Protein AF-A0A1L5KNJ1-F1 (afdb_monomer_lite)

Secondary struct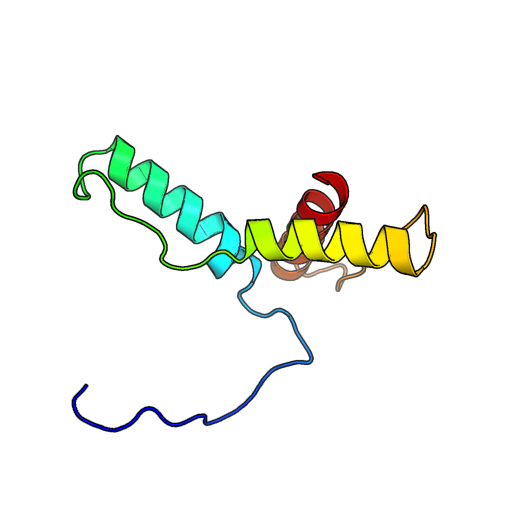ure (DSSP, 8-state):
--SPP-------SS-TTHHIIIIIHHHHHHHHHHTT-S-TT---S--HHHHHHHHHHHHHHHH--S-------TT-HHHHHHHHHHHHHHH--

pLDDT: mean 94.43, std 3.96, range [72.62, 98.44]

Sequence (93 aa):
GTGEPKLLENNADTPTSLYEAAFFQWIWLEDQLNAGNLPEGSDQFNSLQEKLIDRFVELREQYGFQLLHLTCCRDTVEDRGTIQYLQDCAISG

Radius of gyration: 16.45 Å; chains: 1; bounding box: 36×34×44 Å

Foldseek 3Di:
DPDDDDDPDDPPPDCPCLCVLAPVVVVVVVVCVVVVVDDPPDDSPDDSLVVLLVVLVVVCVVPVDPDDDDDDDPPDPVVVSVSVSSVVSNVVD

Structure (mmCIF, N/CA/C/O backbone):
data_AF-A0A1L5KNJ1-F1
#
_entry.id   AF-A0A1L5KNJ1-F1
#
loop_
_atom_site.group_PDB
_atom_site.id
_atom_site.type_symbol
_atom_site.label_atom_id
_atom_site.label_alt_id
_atom_site.label_comp_id
_atom_site.label_asym_id
_atom_site.label_entity_id
_atom_site.label_seq_id
_atom_site.pdbx_PDB_ins_code
_atom_site.Cartn_x
_atom_site.Cartn_y
_atom_site.Cartn_z
_atom_site.occupancy
_atom_site.B_iso_or_equiv
_atom_site.auth_seq_id
_atom_site.auth_comp_id
_atom_site.auth_asym_id
_atom_site.auth_atom_id
_atom_site.pdbx_PDB_model_num
ATOM 1 N N . GLY A 1 1 ? -6.832 -9.052 23.835 1.00 72.62 1 GLY A N 1
ATOM 2 C CA . GLY A 1 1 ? -6.432 -10.458 24.054 1.00 72.62 1 GLY A CA 1
ATOM 3 C C . GLY A 1 1 ? -5.323 -10.495 25.084 1.00 72.62 1 GLY A C 1
ATOM 4 O O . GLY A 1 1 ? -4.611 -9.510 25.188 1.00 72.62 1 GLY A O 1
ATOM 5 N N . THR A 1 2 ? -5.204 -11.568 25.864 1.00 91.12 2 THR A N 1
ATOM 6 C CA . THR A 1 2 ? -4.191 -11.708 26.936 1.00 91.12 2 THR A CA 1
ATOM 7 C C . THR A 1 2 ? -3.075 -12.704 26.605 1.00 91.12 2 THR A C 1
ATOM 9 O O . THR A 1 2 ? -2.191 -12.913 27.425 1.00 91.12 2 THR A O 1
ATOM 12 N N . GLY A 1 3 ? -3.129 -13.353 25.439 1.00 92.75 3 GLY A N 1
ATOM 13 C CA . GLY A 1 3 ? -2.105 -14.294 24.987 1.00 92.75 3 GLY A CA 1
ATOM 14 C C . GLY A 1 3 ? -1.083 -13.640 24.062 1.00 92.75 3 GLY A C 1
ATOM 15 O O . GLY A 1 3 ? -1.388 -12.642 23.409 1.00 92.75 3 GLY A O 1
ATOM 16 N N . GLU A 1 4 ? 0.099 -14.248 23.984 1.00 95.12 4 GLU A N 1
ATOM 17 C CA . GLU A 1 4 ? 1.161 -13.848 23.058 1.00 95.12 4 GLU A CA 1
ATOM 18 C C . GLU A 1 4 ? 0.682 -13.893 21.594 1.00 95.12 4 GLU A C 1
ATOM 20 O O . GLU A 1 4 ? -0.007 -14.849 21.205 1.00 95.12 4 GLU A O 1
ATOM 25 N N . PRO A 1 5 ? 1.053 -12.901 20.763 1.00 93.25 5 PRO A N 1
ATOM 26 C CA . PRO A 1 5 ? 0.751 -12.920 19.338 1.00 93.25 5 PRO A CA 1
ATOM 27 C C . PRO A 1 5 ? 1.433 -14.117 18.663 1.00 93.25 5 PRO A C 1
ATOM 29 O O . PRO A 1 5 ? 2.588 -14.439 18.940 1.00 93.25 5 PRO A O 1
ATOM 32 N N . LYS A 1 6 ? 0.714 -14.786 17.757 1.00 95.31 6 LYS A N 1
ATOM 33 C CA . LYS A 1 6 ? 1.224 -15.924 16.982 1.00 95.31 6 LYS A CA 1
ATOM 34 C C . LYS A 1 6 ? 1.099 -15.630 15.495 1.00 95.31 6 LYS A C 1
ATOM 36 O O . LYS A 1 6 ? 0.013 -15.299 15.030 1.00 95.31 6 LYS A O 1
ATOM 41 N N . LEU A 1 7 ? 2.196 -15.793 14.760 1.00 94.94 7 LEU A N 1
ATOM 42 C CA . LEU A 1 7 ? 2.200 -15.752 13.301 1.00 94.94 7 LEU A CA 1
ATOM 43 C C . LEU A 1 7 ? 1.716 -17.104 12.769 1.00 94.94 7 LEU A C 1
ATOM 45 O O . LEU A 1 7 ? 2.331 -18.129 13.060 1.00 94.94 7 LEU A O 1
ATOM 49 N N . LEU A 1 8 ? 0.607 -17.106 12.032 1.00 94.88 8 LEU A N 1
ATOM 50 C CA . LEU A 1 8 ? 0.030 -18.327 11.461 1.00 94.88 8 LEU A CA 1
ATOM 51 C C . LEU A 1 8 ? 0.540 -18.574 10.039 1.00 94.88 8 LEU A C 1
ATOM 53 O O . LEU A 1 8 ? 0.896 -19.698 9.699 1.00 94.88 8 LEU A O 1
ATOM 57 N N . GLU A 1 9 ? 0.622 -17.513 9.241 1.00 95.56 9 GLU A N 1
ATOM 58 C CA . GLU A 1 9 ? 1.070 -17.539 7.851 1.00 95.56 9 GLU A CA 1
ATOM 59 C C . GLU A 1 9 ? 1.679 -16.189 7.452 1.00 95.56 9 GLU A C 1
ATOM 61 O O . GLU A 1 9 ? 1.456 -15.175 8.115 1.00 95.56 9 GLU A O 1
ATOM 66 N N . ASN A 1 10 ? 2.460 -16.187 6.370 1.00 93.44 10 ASN A N 1
ATOM 67 C CA . ASN A 1 10 ? 2.995 -14.983 5.741 1.00 93.44 10 ASN A CA 1
ATOM 68 C C . ASN A 1 10 ? 2.654 -15.006 4.246 1.00 93.44 10 ASN A C 1
ATOM 70 O O . ASN A 1 10 ? 3.329 -15.679 3.467 1.00 93.44 10 ASN A O 1
ATOM 74 N N . ASN A 1 11 ? 1.610 -14.277 3.858 1.00 92.44 11 ASN A N 1
ATOM 75 C CA . ASN A 1 11 ? 1.140 -14.200 2.476 1.00 92.44 11 ASN A CA 1
ATOM 76 C C . ASN A 1 11 ? 1.941 -13.150 1.695 1.00 92.44 11 ASN A C 1
ATOM 78 O O . ASN A 1 11 ? 1.489 -12.026 1.504 1.00 92.44 11 ASN A O 1
ATOM 82 N N . ALA A 1 12 ? 3.149 -13.513 1.265 1.00 91.00 12 ALA A N 1
ATOM 83 C CA . ALA A 1 12 ? 4.050 -12.604 0.552 1.00 91.00 12 ALA A CA 1
ATOM 84 C C . ALA A 1 12 ? 3.801 -12.531 -0.970 1.00 91.00 12 ALA A C 1
ATOM 86 O O . ALA A 1 12 ? 4.335 -11.642 -1.628 1.00 91.00 12 ALA A O 1
ATOM 87 N N . ASP A 1 13 ? 3.009 -13.452 -1.528 1.00 88.38 13 ASP A N 1
ATOM 88 C CA . ASP A 1 13 ? 2.859 -13.613 -2.983 1.00 88.38 13 ASP A CA 1
ATOM 89 C C . ASP A 1 13 ? 1.809 -12.686 -3.606 1.00 88.38 13 ASP A C 1
ATOM 91 O O . ASP A 1 13 ? 1.866 -12.397 -4.801 1.00 88.38 13 ASP A O 1
ATOM 95 N N . THR A 1 14 ? 0.828 -12.231 -2.823 1.00 82.81 14 THR A N 1
ATOM 96 C CA . THR A 1 14 ? -0.266 -11.387 -3.321 1.00 82.81 14 THR A CA 1
ATOM 97 C C . THR A 1 14 ? -0.518 -10.214 -2.376 1.00 82.81 14 THR A C 1
ATOM 99 O O . THR A 1 14 ? -0.551 -10.409 -1.160 1.00 82.81 14 THR A O 1
ATOM 102 N N . PRO A 1 15 ? -0.734 -8.991 -2.894 1.00 85.69 15 PRO A N 1
ATOM 103 C CA . PRO A 1 15 ? -1.007 -7.807 -2.081 1.00 85.69 15 PRO A CA 1
ATOM 104 C C . PRO A 1 15 ? -2.484 -7.744 -1.650 1.00 85.69 15 PRO A C 1
ATOM 106 O O . PRO A 1 15 ? -3.149 -6.723 -1.827 1.00 85.69 15 PRO A O 1
ATOM 109 N N . THR A 1 16 ? -3.018 -8.846 -1.121 1.00 85.12 16 THR A N 1
ATOM 110 C CA . THR A 1 16 ? -4.422 -8.926 -0.688 1.00 85.12 16 THR A CA 1
ATOM 111 C C . THR A 1 16 ? -4.696 -7.866 0.385 1.00 85.12 16 THR A C 1
ATOM 113 O O . THR A 1 16 ? -3.897 -7.699 1.307 1.00 85.12 16 THR A O 1
ATOM 116 N N . SER A 1 17 ? -5.816 -7.148 0.269 1.00 90.44 17 SER A N 1
ATOM 117 C CA . SER A 1 17 ? -6.241 -6.074 1.184 1.00 90.44 17 SER A CA 1
ATOM 118 C C . SER A 1 17 ? -5.349 -4.822 1.225 1.00 90.44 17 S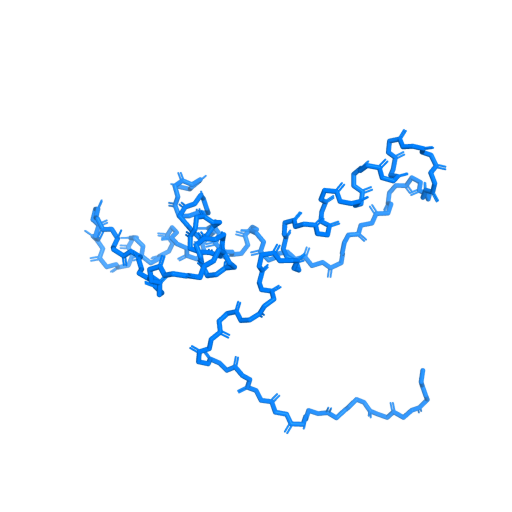ER A C 1
ATOM 120 O O . SER A 1 17 ? -5.520 -3.979 2.111 1.00 90.44 17 SER A O 1
ATOM 122 N N . LEU A 1 18 ? -4.366 -4.682 0.324 1.00 94.00 18 LEU A N 1
ATOM 123 C CA . LEU A 1 18 ? -3.418 -3.564 0.371 1.00 94.00 18 LEU 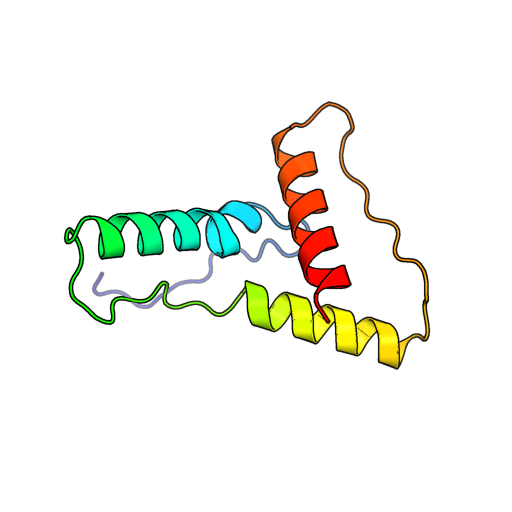A CA 1
ATOM 124 C C . LEU A 1 18 ? -4.111 -2.211 0.177 1.00 94.00 18 LEU A C 1
ATOM 126 O O . LEU A 1 18 ? -3.864 -1.276 0.935 1.00 94.00 18 LEU A O 1
ATOM 130 N N . TYR A 1 19 ? -4.975 -2.117 -0.833 1.00 93.25 19 TYR A N 1
ATOM 131 C CA . TYR A 1 19 ? -5.714 -0.893 -1.136 1.00 93.25 19 TYR A CA 1
ATOM 132 C C . TYR A 1 19 ? -6.628 -0.496 0.031 1.00 93.25 19 TYR A C 1
ATOM 134 O O . TYR A 1 19 ? -6.673 0.666 0.442 1.00 93.25 19 TYR A O 1
ATOM 142 N N . GLU A 1 20 ? -7.310 -1.479 0.609 1.00 94.25 20 GLU A N 1
ATOM 143 C CA . GLU A 1 20 ? -8.207 -1.314 1.740 1.00 94.25 20 GLU A CA 1
ATOM 144 C C . GLU A 1 20 ? -7.459 -0.782 2.962 1.00 94.25 20 GLU A C 1
ATOM 146 O O . GLU A 1 20 ? -7.902 0.179 3.592 1.00 94.25 20 GLU A O 1
ATOM 151 N N . ALA A 1 21 ? -6.320 -1.401 3.280 1.00 94.75 21 ALA A N 1
ATOM 152 C CA . ALA A 1 21 ? -5.539 -1.098 4.470 1.00 94.75 21 ALA A CA 1
ATOM 153 C C . ALA A 1 21 ? -4.746 0.205 4.366 1.00 94.75 21 ALA A C 1
ATOM 155 O O . ALA A 1 21 ? -4.510 0.837 5.390 1.00 94.75 21 ALA A O 1
ATOM 156 N N . ALA A 1 22 ? -4.311 0.593 3.166 1.00 95.00 22 ALA A N 1
ATOM 157 C CA . ALA A 1 22 ? -3.481 1.775 2.978 1.00 95.00 22 ALA A CA 1
ATOM 158 C C . ALA A 1 22 ? -4.310 3.027 2.666 1.00 95.00 22 ALA A C 1
ATOM 160 O O . ALA A 1 22 ? -4.070 4.069 3.262 1.00 95.00 22 ALA A O 1
ATOM 161 N N . PHE A 1 23 ? -5.312 2.927 1.787 1.00 93.44 23 PHE A N 1
ATOM 162 C CA . PHE A 1 23 ? -6.014 4.099 1.255 1.00 93.44 23 PHE A CA 1
ATOM 163 C C . PHE A 1 23 ? -7.482 4.180 1.676 1.00 93.44 23 PHE A C 1
ATOM 165 O O . PHE A 1 23 ? -7.942 5.220 2.141 1.00 93.44 23 PHE A O 1
ATOM 172 N N . PHE A 1 24 ? -8.245 3.092 1.555 1.00 93.81 24 PHE A N 1
ATOM 173 C CA . PHE A 1 24 ? -9.676 3.151 1.876 1.00 93.81 24 PHE A CA 1
ATOM 174 C C . PHE A 1 24 ? -9.925 3.433 3.367 1.00 93.81 24 PHE A C 1
ATOM 176 O O . PHE A 1 24 ? -10.780 4.244 3.716 1.00 93.81 24 PHE A O 1
ATOM 183 N N . GLN A 1 25 ? -9.147 2.804 4.251 1.00 96.19 25 GLN A N 1
ATOM 184 C CA . GLN A 1 25 ? -9.179 3.091 5.687 1.00 96.19 25 GLN A CA 1
ATOM 185 C C . GLN A 1 25 ? -8.779 4.536 6.017 1.00 96.19 25 GLN A C 1
ATOM 187 O O . GLN A 1 25 ? -9.359 5.109 6.937 1.00 96.19 25 GLN A O 1
ATOM 192 N N . TRP A 1 26 ? -7.852 5.132 5.258 1.00 95.88 26 TRP A N 1
ATOM 193 C CA . TRP A 1 26 ? -7.488 6.545 5.397 1.00 95.88 26 TRP A CA 1
ATOM 194 C C . TRP A 1 26 ? -8.673 7.457 5.069 1.00 95.88 26 TRP A C 1
ATOM 196 O O . TRP A 1 26 ? -9.020 8.324 5.863 1.00 95.88 26 TRP A O 1
ATOM 206 N N . ILE A 1 27 ? -9.356 7.218 3.941 1.00 95.94 27 ILE A N 1
ATOM 207 C CA . ILE A 1 27 ? -10.560 7.984 3.572 1.00 95.94 27 ILE A CA 1
ATOM 208 C C . ILE A 1 27 ? -11.610 7.892 4.677 1.00 95.94 27 ILE A C 1
ATOM 210 O O . ILE A 1 27 ? -12.167 8.904 5.088 1.00 95.94 27 ILE A O 1
ATOM 214 N N . TRP A 1 28 ? -11.860 6.685 5.190 1.00 97.62 28 TRP A N 1
ATOM 215 C CA . TRP A 1 28 ? -12.802 6.504 6.289 1.00 97.62 28 TRP A CA 1
ATOM 216 C C . TRP A 1 28 ? -12.389 7.287 7.544 1.00 97.62 28 TRP A C 1
ATOM 218 O O . TRP A 1 28 ? -13.243 7.898 8.183 1.00 97.62 28 TRP A O 1
ATOM 228 N N . LEU A 1 29 ? -11.101 7.276 7.902 1.00 97.75 29 LEU A N 1
ATOM 229 C CA . LEU A 1 29 ? -10.576 8.023 9.046 1.00 97.75 29 LEU A CA 1
ATOM 230 C C . LEU A 1 29 ? -10.822 9.526 8.873 1.00 97.75 29 LEU A C 1
ATOM 232 O O . LEU A 1 29 ? -11.389 10.153 9.768 1.00 97.75 29 LEU A O 1
ATOM 236 N N . GLU A 1 30 ? -10.455 10.071 7.714 1.00 97.38 30 GLU A N 1
ATOM 237 C CA . GLU A 1 30 ? -10.644 11.481 7.368 1.00 97.38 30 GLU A CA 1
ATOM 238 C C . GLU A 1 30 ? -12.126 11.872 7.393 1.00 97.38 30 GLU A C 1
ATOM 240 O O . GLU A 1 30 ? -12.500 12.866 8.017 1.00 97.38 30 GLU A O 1
ATOM 245 N N . ASP A 1 31 ? -13.002 11.068 6.785 1.00 98.19 31 ASP A N 1
ATOM 246 C CA . ASP A 1 31 ? -14.448 11.306 6.784 1.00 98.19 31 ASP A CA 1
ATOM 247 C C . ASP A 1 31 ? -15.017 11.332 8.209 1.00 98.19 31 ASP A C 1
ATOM 249 O O . ASP A 1 31 ? -15.862 12.168 8.539 1.00 98.19 31 ASP A O 1
ATOM 253 N N . GLN A 1 32 ? -14.537 10.448 9.084 1.00 98.31 32 GLN A N 1
ATOM 254 C CA . GLN A 1 32 ? -15.017 10.353 10.461 1.00 98.31 32 GLN A CA 1
ATOM 255 C C . GLN A 1 32 ? -14.462 11.447 11.373 1.00 98.31 32 GLN A C 1
ATOM 257 O O . GLN A 1 32 ? -15.179 11.907 12.268 1.00 98.31 32 GLN A O 1
ATOM 262 N N . LEU A 1 33 ? -13.227 11.894 11.141 1.00 97.81 33 LEU A N 1
ATOM 263 C CA . LEU A 1 33 ? -12.672 13.090 11.772 1.00 97.81 33 LEU A CA 1
ATOM 264 C C . LEU A 1 33 ? -13.470 14.331 11.358 1.00 97.81 33 LEU A C 1
ATOM 266 O O . LEU A 1 33 ? -13.930 15.082 12.219 1.00 97.81 33 LEU A O 1
ATOM 270 N N . ASN A 1 34 ? -13.731 14.494 10.059 1.00 96.94 34 ASN A N 1
ATOM 271 C CA . ASN A 1 34 ? -14.512 15.607 9.515 1.00 96.94 34 ASN A CA 1
ATO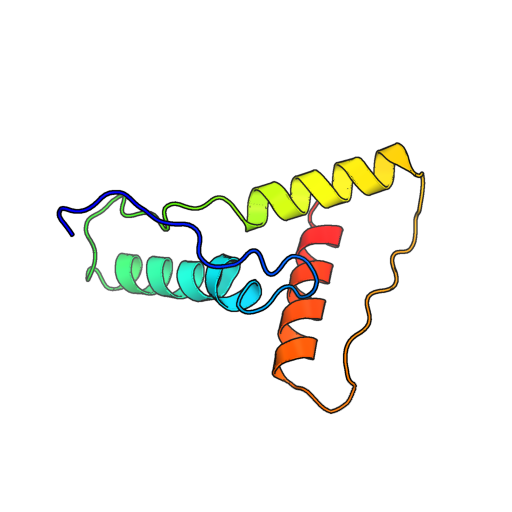M 272 C C . ASN A 1 34 ? -15.966 15.611 10.014 1.00 96.94 34 ASN A C 1
ATOM 274 O O . ASN A 1 34 ? -16.544 16.675 10.243 1.00 96.94 34 ASN A O 1
ATOM 278 N N . ALA A 1 35 ? -16.555 14.433 10.227 1.00 97.81 35 ALA A N 1
ATOM 279 C CA . ALA A 1 35 ? -17.883 14.287 10.816 1.00 97.81 35 ALA A CA 1
ATOM 280 C C . ALA A 1 35 ? -17.916 14.511 12.343 1.00 97.81 35 ALA A C 1
ATOM 282 O O . ALA A 1 35 ? -19.001 14.541 12.925 1.00 97.81 35 ALA A O 1
ATOM 283 N N . GLY A 1 36 ? -16.761 14.653 13.004 1.00 97.62 36 GLY A N 1
ATOM 284 C CA . GLY A 1 36 ? -16.659 14.793 14.460 1.00 97.62 36 GLY A CA 1
ATOM 285 C C . GLY A 1 36 ? -16.947 13.501 15.235 1.00 97.62 36 GLY A C 1
ATOM 286 O O . GLY A 1 36 ? -17.242 13.552 16.428 1.00 97.62 36 GLY A O 1
ATOM 287 N N . ASN A 1 37 ? -16.881 12.344 14.569 1.00 98.12 37 ASN A N 1
ATOM 288 C CA . ASN A 1 37 ? -17.148 11.033 15.167 1.00 98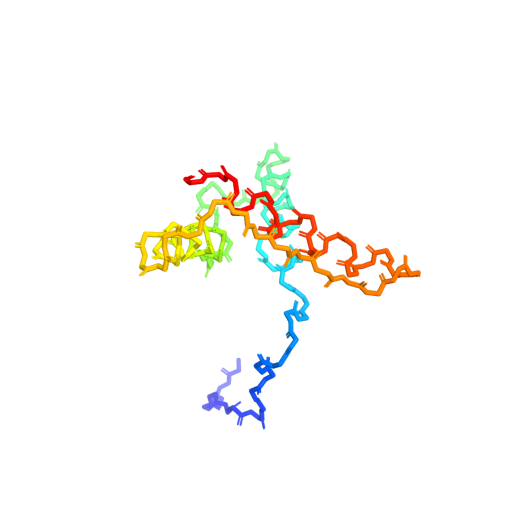.12 37 ASN A CA 1
ATOM 289 C C . ASN A 1 37 ? -15.919 10.430 15.862 1.00 98.12 37 ASN A C 1
ATOM 291 O O . ASN A 1 37 ? -16.056 9.467 16.620 1.00 98.12 37 ASN A O 1
ATOM 295 N N . LEU A 1 38 ? -14.727 10.973 15.606 1.00 97.75 38 LEU A N 1
ATOM 296 C CA . LEU A 1 38 ? -13.468 10.528 16.196 1.00 97.75 38 LEU A CA 1
ATOM 297 C C . LEU A 1 38 ? -12.787 11.661 16.975 1.00 97.75 38 LEU A C 1
ATOM 299 O O . LEU A 1 38 ? -12.943 12.829 16.613 1.00 97.75 38 LEU A O 1
ATOM 303 N N . PRO A 1 39 ? -12.022 11.339 18.036 1.00 97.62 39 PRO A N 1
ATOM 304 C CA . PRO A 1 39 ? -11.184 12.317 18.718 1.00 97.62 39 PRO A CA 1
ATOM 305 C C . PRO A 1 39 ? -10.198 12.991 17.761 1.00 97.62 39 PRO A C 1
ATOM 307 O O . PRO A 1 39 ? -9.635 12.338 16.878 1.00 97.62 39 PRO A O 1
ATOM 310 N N . GLU A 1 40 ? -9.939 14.276 17.989 1.00 94.19 40 GLU A N 1
ATOM 311 C CA . GLU A 1 40 ? -8.891 15.012 17.283 1.00 94.19 40 GLU A CA 1
ATOM 312 C C . GLU A 1 40 ? -7.532 14.314 17.457 1.00 94.19 40 GLU A C 1
ATOM 314 O O . GLU A 1 40 ? -7.182 13.869 18.553 1.00 94.19 40 GLU A O 1
ATOM 319 N N . GLY A 1 41 ? -6.780 14.196 16.360 1.00 93.56 41 GLY A N 1
ATOM 320 C CA . GLY A 1 41 ? -5.493 13.499 16.341 1.00 93.56 41 GLY A CA 1
ATOM 321 C C . GLY A 1 41 ? -5.588 11.971 16.281 1.00 93.56 41 GLY A C 1
ATOM 322 O O . GLY A 1 41 ? -4.581 11.304 16.512 1.00 93.56 41 GLY A O 1
ATOM 323 N N . SER A 1 42 ? -6.766 11.406 15.989 1.00 96.44 42 SER A N 1
ATOM 324 C CA . SER A 1 42 ? -6.868 9.986 15.624 1.00 96.44 42 SER A CA 1
ATOM 325 C C . SER A 1 42 ? -6.061 9.699 14.356 1.00 96.44 42 SER A C 1
ATOM 327 O O . SER A 1 42 ? -6.029 10.519 13.444 1.00 96.44 42 SER A O 1
ATOM 329 N N . ASP A 1 43 ? -5.439 8.524 14.304 1.00 95.19 43 ASP A N 1
ATOM 330 C CA . ASP A 1 43 ? -4.570 8.089 13.210 1.00 95.19 43 ASP A CA 1
ATOM 331 C C . ASP A 1 43 ? -4.890 6.637 12.804 1.00 95.19 43 ASP A C 1
ATOM 333 O O . ASP A 1 43 ? -5.504 5.880 13.562 1.00 95.19 43 ASP A O 1
ATOM 337 N N . GLN A 1 44 ? -4.474 6.242 11.603 1.00 93.06 44 GLN A N 1
ATOM 338 C CA . GLN A 1 44 ? -4.675 4.919 11.012 1.00 93.06 44 GLN A CA 1
ATOM 339 C C . GLN A 1 44 ? -3.663 3.878 11.527 1.00 93.06 44 GLN A C 1
ATOM 341 O O . GLN A 1 44 ? -3.829 2.679 11.288 1.00 93.06 44 GLN A O 1
ATOM 346 N N . PHE A 1 45 ? -2.623 4.311 12.254 1.00 92.75 45 PHE A N 1
ATOM 347 C CA . PHE A 1 45 ? -1.581 3.471 12.860 1.00 92.75 45 PHE A CA 1
ATOM 348 C C . PHE A 1 45 ? -0.739 2.653 11.866 1.00 92.75 45 PHE A C 1
ATOM 350 O O . PHE A 1 45 ? -0.080 1.682 12.252 1.00 92.75 45 PHE A O 1
ATOM 357 N N . ASN A 1 46 ? -0.718 3.033 10.588 1.00 94.00 46 ASN A N 1
ATOM 358 C CA . ASN A 1 46 ? 0.191 2.465 9.599 1.00 94.00 46 ASN A CA 1
ATOM 359 C C . ASN A 1 46 ? 0.743 3.559 8.668 1.00 94.00 46 ASN A C 1
ATOM 361 O O . ASN A 1 46 ? 0.253 4.676 8.663 1.00 94.00 46 ASN A O 1
ATOM 365 N N . SER A 1 47 ? 1.805 3.232 7.930 1.00 96.19 47 SER A N 1
ATOM 366 C CA . SER A 1 47 ? 2.506 4.137 6.995 1.00 96.19 47 SER A CA 1
ATOM 367 C C . SER A 1 47 ? 2.674 3.473 5.627 1.00 96.19 47 SER A C 1
ATOM 369 O O . SER A 1 47 ? 3.739 3.522 5.010 1.00 96.19 47 SER A O 1
ATOM 371 N N . LEU A 1 48 ? 1.669 2.694 5.212 1.00 96.75 48 LEU A N 1
ATOM 372 C CA . LEU A 1 48 ? 1.769 1.855 4.019 1.00 96.75 48 LEU A CA 1
ATOM 373 C C . LEU A 1 48 ? 1.976 2.694 2.758 1.00 96.75 48 LEU A C 1
ATOM 375 O O . LEU A 1 48 ? 2.843 2.356 1.957 1.00 96.75 48 LEU A O 1
ATOM 379 N N . GLN A 1 49 ? 1.223 3.784 2.599 1.00 96.31 49 GLN A N 1
ATOM 380 C CA . GLN A 1 49 ? 1.300 4.625 1.408 1.00 96.31 49 GLN A CA 1
ATOM 381 C C . GLN A 1 49 ? 2.670 5.290 1.274 1.00 96.31 49 GLN A C 1
ATOM 383 O O . GLN A 1 49 ? 3.309 5.160 0.232 1.00 96.31 49 GLN A O 1
ATOM 388 N N . GLU A 1 50 ? 3.146 5.946 2.331 1.00 96.62 50 GLU A N 1
ATOM 389 C CA . GLU A 1 50 ? 4.440 6.632 2.342 1.00 96.62 50 GLU A CA 1
ATOM 390 C C . GLU A 1 50 ? 5.562 5.644 2.021 1.00 96.62 50 GLU A C 1
ATOM 392 O O . GLU A 1 50 ? 6.382 5.882 1.138 1.00 96.62 50 GLU A O 1
ATOM 397 N N . LYS A 1 51 ? 5.537 4.468 2.660 1.00 97.94 51 LYS A N 1
ATOM 398 C CA . LYS A 1 51 ? 6.549 3.433 2.432 1.00 97.94 51 LYS A CA 1
ATOM 399 C C . LYS A 1 51 ? 6.490 2.825 1.036 1.00 97.94 51 LYS A C 1
ATOM 401 O O . LYS A 1 51 ? 7.531 2.423 0.522 1.00 97.94 51 LYS A O 1
ATOM 406 N N . LEU A 1 52 ? 5.311 2.715 0.425 1.00 97.88 52 LEU A N 1
ATOM 407 C CA . LEU A 1 52 ? 5.189 2.257 -0.960 1.00 97.88 52 LEU A CA 1
ATOM 408 C C . LEU A 1 52 ? 5.771 3.282 -1.934 1.00 97.88 52 LEU A C 1
ATOM 410 O O . LEU A 1 52 ? 6.514 2.887 -2.832 1.00 97.88 52 LEU A O 1
ATOM 414 N N . ILE A 1 53 ? 5.470 4.570 -1.742 1.00 98.31 53 ILE A N 1
ATOM 415 C CA . ILE A 1 53 ? 6.014 5.664 -2.560 1.00 98.31 53 ILE A CA 1
ATOM 416 C C . ILE A 1 53 ? 7.542 5.660 -2.476 1.00 98.31 53 ILE A C 1
ATOM 418 O O . ILE A 1 53 ? 8.208 5.511 -3.503 1.00 98.31 53 ILE A O 1
ATOM 422 N N . ASP A 1 54 ? 8.092 5.709 -1.259 1.00 98.44 54 ASP A N 1
ATOM 423 C CA . ASP A 1 54 ? 9.540 5.682 -1.028 1.00 98.44 54 ASP A CA 1
ATOM 424 C C . ASP A 1 54 ? 10.174 4.448 -1.677 1.00 98.44 54 ASP A C 1
ATOM 426 O O . ASP A 1 54 ? 11.192 4.535 -2.368 1.00 98.44 54 ASP A O 1
ATOM 430 N N . ARG A 1 55 ? 9.526 3.283 -1.544 1.00 97.88 55 ARG A N 1
ATOM 431 C CA . ARG A 1 55 ? 10.046 2.046 -2.121 1.00 97.88 55 ARG A CA 1
ATOM 432 C C . ARG A 1 55 ? 10.080 2.075 -3.647 1.00 97.88 55 ARG A C 1
ATOM 434 O O . ARG A 1 55 ? 11.025 1.548 -4.236 1.00 97.88 55 ARG A O 1
ATOM 441 N N . PHE A 1 56 ? 9.084 2.659 -4.309 1.00 97.81 56 PHE A N 1
ATOM 442 C CA . PHE A 1 56 ? 9.109 2.800 -5.765 1.00 97.81 56 PHE A CA 1
ATOM 443 C C . PHE A 1 56 ? 10.203 3.765 -6.234 1.00 97.81 56 PHE A C 1
ATOM 445 O O . PHE A 1 56 ? 10.857 3.471 -7.239 1.00 97.81 56 PHE A O 1
ATOM 452 N N . VAL A 1 57 ? 10.458 4.851 -5.495 1.00 97.62 57 VAL A N 1
ATOM 453 C CA . VAL A 1 57 ? 11.580 5.768 -5.762 1.00 97.62 57 VAL A CA 1
ATOM 454 C C . VAL A 1 57 ? 12.911 5.028 -5.661 1.00 97.62 57 VAL A C 1
ATOM 456 O O . VAL A 1 57 ? 13.686 5.035 -6.618 1.00 97.62 57 VAL A O 1
ATOM 459 N N . GLU A 1 58 ? 13.136 4.305 -4.561 1.00 98.12 58 GLU A N 1
ATOM 460 C CA . GLU A 1 58 ? 14.348 3.504 -4.360 1.00 98.12 58 GLU A CA 1
ATOM 461 C C . GLU A 1 58 ? 14.562 2.493 -5.493 1.00 98.12 58 GLU A C 1
ATOM 463 O O . GLU A 1 58 ? 15.669 2.357 -6.013 1.00 98.12 58 GLU A O 1
ATOM 468 N N . LEU A 1 59 ? 13.508 1.779 -5.904 1.00 97.56 59 LEU A N 1
ATOM 469 C CA . LEU A 1 59 ? 13.587 0.805 -6.993 1.00 97.56 59 LEU A CA 1
ATOM 470 C C . LEU A 1 59 ? 13.937 1.479 -8.326 1.00 97.56 59 LEU A C 1
ATOM 472 O O . LEU A 1 59 ? 14.780 0.969 -9.069 1.00 97.56 59 LEU A O 1
ATOM 476 N N . ARG A 1 60 ? 13.316 2.625 -8.629 1.00 97.00 60 ARG A N 1
ATOM 477 C CA . ARG A 1 60 ? 13.600 3.409 -9.838 1.00 97.00 60 ARG A CA 1
ATOM 478 C C . ARG A 1 60 ? 15.064 3.833 -9.881 1.00 97.00 60 ARG A C 1
ATOM 480 O O . ARG A 1 60 ? 15.714 3.653 -10.907 1.00 97.00 60 ARG A O 1
ATOM 487 N N . GLU A 1 61 ? 15.594 4.350 -8.777 1.00 97.12 61 GLU A N 1
ATOM 488 C CA . GLU A 1 61 ? 16.990 4.788 -8.667 1.00 97.12 61 GLU A CA 1
ATOM 489 C C . GLU A 1 61 ? 17.977 3.619 -8.725 1.00 97.12 61 GLU A C 1
ATOM 491 O O . GLU A 1 61 ? 18.992 3.695 -9.418 1.00 97.12 61 GLU A O 1
ATOM 496 N N . GLN A 1 62 ? 17.661 2.515 -8.045 1.00 98.06 62 GLN A N 1
ATOM 497 C CA . GLN A 1 62 ? 18.516 1.333 -7.981 1.00 98.06 62 GLN A CA 1
ATOM 498 C C . GLN A 1 62 ? 18.673 0.650 -9.346 1.00 98.06 62 GLN A C 1
ATOM 500 O O . GLN A 1 62 ? 19.760 0.169 -9.670 1.00 98.06 62 GLN A O 1
ATOM 505 N N . TYR A 1 63 ? 17.597 0.576 -10.135 1.00 97.19 63 TYR A N 1
ATOM 506 C CA . TYR A 1 63 ? 17.573 -0.187 -11.388 1.00 97.19 63 TYR A CA 1
ATOM 507 C C . TYR A 1 63 ? 17.529 0.684 -12.652 1.00 97.19 63 TYR A C 1
ATOM 509 O O . TYR A 1 63 ? 17.707 0.162 -13.752 1.00 97.19 63 TYR A O 1
ATOM 517 N N . GLY A 1 64 ? 17.310 1.995 -12.528 1.00 96.44 64 GLY A N 1
ATOM 518 C CA . GLY A 1 64 ? 17.352 2.951 -13.638 1.00 96.44 64 GLY A CA 1
ATOM 519 C C . GLY A 1 64 ? 16.222 2.806 -14.663 1.00 96.44 64 GLY A C 1
ATOM 520 O O . GLY A 1 64 ? 16.381 3.232 -15.809 1.00 96.44 64 GLY A O 1
ATOM 521 N N . PHE A 1 65 ? 15.093 2.186 -14.300 1.00 95.50 65 PHE A N 1
ATOM 522 C CA . PHE A 1 65 ? 13.959 2.050 -15.215 1.00 95.50 65 PHE A CA 1
ATOM 523 C C . PHE A 1 65 ? 13.177 3.361 -15.344 1.00 95.50 65 PHE A C 1
ATOM 525 O O . PHE A 1 65 ? 13.041 4.130 -14.398 1.00 95.50 65 PHE A O 1
ATOM 532 N N . GLN A 1 66 ? 12.614 3.591 -16.530 1.00 92.94 66 GLN A N 1
ATOM 533 C CA . GLN A 1 66 ? 11.710 4.720 -16.802 1.00 92.94 66 GLN A CA 1
ATOM 534 C C . GLN A 1 66 ? 10.263 4.273 -17.031 1.00 92.94 66 GLN A C 1
ATOM 536 O O . GLN A 1 66 ? 9.360 5.101 -17.102 1.00 92.94 66 GLN A O 1
ATOM 541 N N . LEU A 1 67 ? 10.043 2.963 -17.165 1.00 95.38 67 LEU A N 1
ATOM 542 C CA . LEU A 1 67 ? 8.742 2.364 -17.412 1.00 95.38 67 LEU A CA 1
ATOM 543 C C . LEU A 1 67 ? 8.56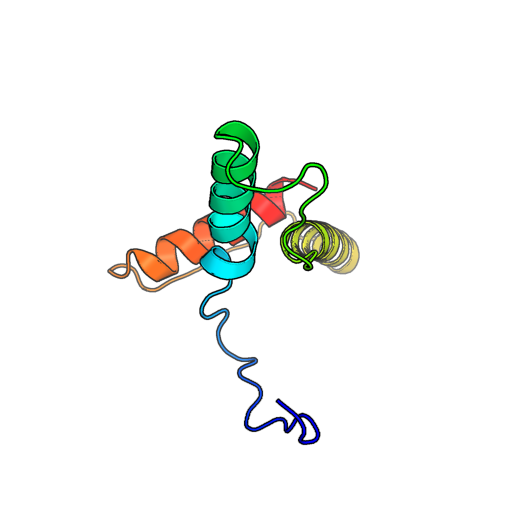3 1.158 -16.493 1.00 95.38 67 LEU A C 1
ATOM 545 O O . LEU A 1 67 ? 9.409 0.264 -16.467 1.00 95.38 67 LEU A O 1
ATOM 549 N N . LEU A 1 68 ? 7.444 1.138 -15.775 1.00 95.94 68 LEU A N 1
ATOM 550 C CA . LEU A 1 68 ? 7.011 0.032 -14.932 1.00 95.94 68 LEU A CA 1
ATOM 551 C C . LEU A 1 68 ? 5.698 -0.520 -15.492 1.00 95.94 68 LEU A C 1
ATOM 553 O O . LEU A 1 68 ? 4.721 0.213 -15.631 1.00 95.94 68 LEU A O 1
ATOM 557 N N . HIS A 1 69 ? 5.675 -1.809 -15.823 1.00 96.12 69 HIS A N 1
ATOM 558 C CA . HIS A 1 69 ? 4.452 -2.496 -16.229 1.00 96.12 69 HIS A CA 1
ATOM 559 C C . HIS A 1 69 ? 3.792 -3.130 -15.006 1.00 96.12 69 HIS A C 1
ATOM 561 O O . HIS A 1 69 ? 4.386 -3.990 -14.361 1.00 96.12 69 HIS A O 1
ATOM 567 N N . LEU A 1 70 ? 2.555 -2.732 -14.720 1.00 94.88 70 LEU A N 1
ATOM 568 C CA . LEU A 1 70 ? 1.717 -3.342 -13.693 1.00 94.88 70 LEU A CA 1
ATOM 569 C C . LEU A 1 70 ? 0.591 -4.138 -14.364 1.00 94.88 70 LEU A C 1
ATOM 571 O O . LEU A 1 70 ? 0.002 -3.682 -15.346 1.00 94.88 70 LEU A O 1
ATOM 575 N N . THR A 1 71 ? 0.305 -5.338 -13.861 1.00 95.00 71 THR A N 1
ATOM 576 C CA . THR A 1 71 ? -0.645 -6.270 -14.486 1.00 95.00 71 THR A CA 1
ATOM 577 C C . THR A 1 71 ? -1.563 -6.903 -13.451 1.00 95.00 71 THR A C 1
ATOM 579 O O . THR A 1 71 ? -1.089 -7.352 -12.412 1.00 95.00 71 THR A O 1
ATOM 582 N N . CYS A 1 72 ? -2.848 -7.015 -13.778 1.00 93.81 72 CYS A N 1
ATOM 583 C CA . CYS A 1 72 ? -3.848 -7.759 -13.015 1.00 93.81 72 CYS A CA 1
ATOM 584 C C . CYS A 1 72 ? -4.678 -8.668 -13.929 1.00 93.81 72 CYS A C 1
ATOM 586 O O . CYS A 1 72 ? -4.584 -8.589 -15.161 1.00 93.81 72 CYS A O 1
ATOM 588 N N . CYS A 1 73 ? -5.536 -9.497 -13.331 1.00 93.00 73 CYS A N 1
ATOM 589 C CA . CYS A 1 73 ? -6.593 -10.173 -14.071 1.00 93.00 73 CYS A CA 1
ATOM 590 C C . CYS A 1 73 ? -7.528 -9.131 -14.716 1.00 93.00 73 CYS A C 1
ATOM 592 O O . CYS A 1 73 ? -7.848 -8.096 -14.135 1.00 93.00 73 CYS A O 1
ATOM 594 N N . ARG A 1 74 ? -7.931 -9.371 -15.971 1.00 89.88 74 ARG A N 1
ATOM 595 C CA . ARG A 1 74 ? -8.709 -8.393 -16.755 1.00 89.88 74 ARG A CA 1
ATOM 596 C C . ARG A 1 74 ? -10.117 -8.178 -16.201 1.00 89.88 74 ARG A C 1
ATOM 598 O O . ARG A 1 74 ? -10.622 -7.061 -16.254 1.00 89.88 74 ARG A O 1
ATOM 605 N N . ASP A 1 75 ? -10.729 -9.249 -15.710 1.00 93.25 75 ASP A N 1
ATOM 606 C CA . ASP A 1 75 ? -12.149 -9.291 -15.358 1.00 93.25 75 ASP A CA 1
ATOM 607 C C . ASP A 1 75 ? -12.390 -9.118 -13.844 1.00 93.25 75 ASP A C 1
ATOM 609 O O . ASP A 1 75 ? -13.477 -9.409 -13.347 1.00 93.25 75 ASP A O 1
ATOM 613 N N . THR A 1 76 ? -11.387 -8.635 -13.101 1.00 91.94 76 THR A N 1
ATOM 614 C CA . THR A 1 76 ? -11.445 -8.412 -11.650 1.00 91.94 76 THR A CA 1
ATOM 615 C C . THR A 1 76 ? -11.373 -6.914 -11.336 1.00 91.94 76 THR A C 1
ATOM 617 O O . THR A 1 76 ? -10.373 -6.234 -11.565 1.00 91.94 76 THR A O 1
ATOM 620 N N . VAL A 1 77 ? -12.474 -6.365 -10.815 1.00 89.31 77 VAL A N 1
ATOM 621 C CA . VAL A 1 77 ? -12.542 -4.943 -10.423 1.00 89.31 77 VAL A CA 1
ATOM 622 C C . VAL A 1 77 ? -11.628 -4.660 -9.229 1.00 89.31 77 VAL A C 1
ATOM 624 O O . VAL A 1 77 ? -10.985 -3.615 -9.198 1.00 89.31 77 VAL A O 1
ATOM 627 N N . GLU A 1 78 ? -11.550 -5.603 -8.290 1.00 88.06 78 GLU A N 1
ATOM 628 C CA . GLU A 1 78 ? -10.686 -5.538 -7.108 1.00 88.06 78 GLU A CA 1
ATOM 629 C C . GLU A 1 78 ? -9.211 -5.416 -7.504 1.00 88.06 78 GLU A C 1
ATOM 631 O O . GLU A 1 78 ? -8.597 -4.388 -7.224 1.00 88.06 78 GLU A O 1
ATOM 636 N N . ASP A 1 79 ? -8.676 -6.373 -8.274 1.00 90.94 79 ASP A N 1
ATOM 637 C CA . ASP A 1 79 ? -7.272 -6.314 -8.698 1.00 90.94 79 ASP A CA 1
ATOM 638 C C . ASP A 1 79 ? -6.966 -5.055 -9.519 1.00 90.94 79 ASP A C 1
ATOM 640 O O . ASP A 1 79 ? -5.869 -4.499 -9.429 1.00 90.94 79 ASP A O 1
ATOM 644 N N . ARG A 1 80 ? -7.927 -4.581 -10.328 1.00 91.88 80 ARG A N 1
ATOM 645 C CA . ARG A 1 80 ? -7.773 -3.324 -11.068 1.00 91.88 80 ARG A CA 1
ATOM 646 C C . ARG A 1 80 ? -7.623 -2.135 -10.121 1.00 91.88 80 ARG A C 1
ATOM 648 O O . ARG A 1 80 ? -6.800 -1.264 -10.393 1.00 91.88 80 ARG A O 1
ATOM 655 N N . GLY A 1 81 ? -8.397 -2.101 -9.037 1.00 91.50 81 GLY A N 1
ATOM 656 C CA . GLY A 1 81 ? -8.261 -1.107 -7.973 1.00 91.50 81 GLY A CA 1
ATOM 657 C C . GLY A 1 81 ? -6.885 -1.171 -7.312 1.00 91.50 81 GLY A C 1
ATOM 658 O O . GLY A 1 81 ? -6.206 -0.151 -7.215 1.00 91.50 81 GLY A O 1
ATOM 659 N N . THR A 1 82 ? -6.420 -2.371 -6.955 1.00 92.69 82 THR A N 1
ATOM 660 C CA . THR A 1 82 ? -5.095 -2.573 -6.349 1.00 92.69 82 THR A CA 1
ATOM 661 C C . THR A 1 82 ? -3.959 -2.115 -7.262 1.00 92.69 82 THR A C 1
ATOM 663 O O . THR A 1 82 ? -3.052 -1.414 -6.815 1.00 92.69 82 THR A O 1
ATOM 666 N N . ILE A 1 83 ? -3.998 -2.468 -8.551 1.00 94.81 83 ILE A N 1
ATOM 667 C CA . ILE A 1 83 ? -2.965 -2.050 -9.507 1.00 94.81 83 ILE A CA 1
ATOM 668 C C . ILE A 1 83 ? -3.008 -0.541 -9.766 1.00 94.81 83 ILE A C 1
ATOM 670 O O . ILE A 1 83 ? -1.946 0.073 -9.852 1.00 94.81 83 ILE A O 1
ATOM 674 N N . GLN A 1 84 ? -4.193 0.072 -9.853 1.00 94.94 84 GLN A N 1
ATOM 675 C CA . GLN A 1 84 ? -4.301 1.527 -9.989 1.00 94.94 84 GLN A CA 1
ATOM 676 C C . GLN A 1 84 ? -3.684 2.241 -8.779 1.00 94.94 84 GLN A C 1
ATOM 678 O O . GLN A 1 84 ? -2.897 3.163 -8.952 1.00 94.94 84 GLN A O 1
ATOM 683 N N . TYR A 1 85 ? -3.959 1.763 -7.566 1.00 95.81 85 TYR A N 1
ATOM 684 C CA . TYR A 1 85 ? -3.369 2.322 -6.352 1.00 95.81 85 TYR A CA 1
ATOM 685 C C . TYR A 1 85 ? -1.836 2.219 -6.330 1.00 95.81 85 TYR A C 1
ATOM 687 O O . TYR A 1 85 ? -1.140 3.186 -6.014 1.00 95.81 85 TYR A O 1
ATOM 695 N N . LEU A 1 86 ? -1.287 1.064 -6.719 1.00 96.81 86 LEU A N 1
ATOM 696 C CA . LEU A 1 86 ? 0.163 0.884 -6.838 1.00 96.81 86 LEU A CA 1
ATOM 697 C C . LEU A 1 86 ? 0.772 1.789 -7.916 1.00 96.81 86 LEU A C 1
ATOM 699 O O . LEU A 1 86 ? 1.873 2.305 -7.725 1.00 96.81 86 LEU A O 1
ATOM 703 N N . GLN A 1 87 ? 0.064 2.003 -9.028 1.00 96.88 87 GLN A N 1
ATOM 704 C CA . GLN A 1 87 ? 0.471 2.951 -10.063 1.00 96.88 87 GLN A CA 1
ATOM 705 C C . GLN A 1 87 ? 0.548 4.375 -9.503 1.00 96.88 87 GLN A C 1
ATOM 707 O O . GLN A 1 87 ? 1.541 5.063 -9.737 1.00 96.88 87 GLN A O 1
ATOM 712 N N . ASP A 1 88 ? -0.467 4.805 -8.756 1.00 96.81 88 ASP A N 1
ATOM 713 C CA . ASP A 1 88 ? -0.522 6.146 -8.176 1.00 96.81 88 ASP A CA 1
ATOM 714 C C . ASP A 1 88 ? 0.628 6.355 -7.177 1.00 96.81 88 ASP A C 1
ATOM 716 O O . ASP A 1 88 ? 1.317 7.377 -7.232 1.00 96.81 88 ASP A O 1
ATOM 720 N N . CYS A 1 89 ? 0.928 5.351 -6.343 1.00 97.50 89 CYS A N 1
ATOM 721 C CA . CYS A 1 89 ? 2.100 5.371 -5.463 1.00 97.50 89 CYS A CA 1
ATOM 722 C C . CYS A 1 89 ? 3.411 5.503 -6.257 1.00 97.50 89 CYS A C 1
ATOM 724 O O . CYS A 1 89 ? 4.259 6.323 -5.917 1.00 97.50 89 CYS A O 1
ATOM 726 N N . ALA A 1 90 ? 3.573 4.737 -7.340 1.00 96.69 90 ALA A N 1
ATOM 727 C CA . ALA A 1 90 ? 4.787 4.767 -8.157 1.00 96.69 90 ALA A CA 1
ATOM 728 C C . ALA A 1 90 ? 5.012 6.105 -8.889 1.00 96.69 90 ALA A C 1
ATOM 730 O O . ALA A 1 90 ? 6.151 6.442 -9.207 1.00 96.69 90 ALA A O 1
ATOM 731 N N . ILE A 1 91 ? 3.941 6.854 -9.173 1.00 95.25 91 ILE A N 1
ATOM 732 C CA . ILE A 1 91 ? 3.990 8.165 -9.844 1.00 95.25 91 ILE A CA 1
ATOM 733 C C . ILE A 1 91 ? 4.178 9.317 -8.841 1.00 95.25 91 ILE A C 1
ATOM 735 O O . ILE A 1 91 ? 4.624 10.394 -9.230 1.00 95.25 91 ILE A O 1
ATOM 739 N N . SER A 1 92 ? 3.851 9.106 -7.564 1.00 93.56 92 SER A N 1
ATOM 740 C CA . SER A 1 92 ? 3.839 10.164 -6.544 1.00 93.56 92 SER A CA 1
ATOM 741 C C . SER A 1 92 ? 5.226 10.558 -6.007 1.00 93.56 92 SER A C 1
ATOM 743 O O . SER A 1 92 ? 5.306 11.514 -5.235 1.00 93.56 92 SER A O 1
ATOM 745 N N . GLY A 1 93 ? 6.302 9.862 -6.405 1.00 84.38 93 GLY A N 1
ATOM 746 C CA . GLY A 1 93 ? 7.693 10.125 -5.989 1.00 84.38 93 GLY A CA 1
ATOM 747 C C . GLY A 1 93 ? 8.694 10.374 -7.121 1.00 84.38 93 GLY A C 1
ATOM 748 O O . GLY A 1 93 ? 8.366 10.233 -8.321 1.00 84.38 93 GLY A O 1
#